Protein AF-A0A0S4VU26-F1 (afdb_monomer_lite)

Secondary structure (DSSP, 8-state):
------------PPPHHHHHHS-TTSPEEPBPTT--SBPPPEEEEEEETTEEEEEEEETTEE-HHHHHHHHH-TT-EEEE------

Structure (mmCIF, N/CA/C/O backbone):
data_AF-A0A0S4VU26-F1
#
_entry.id   AF-A0A0S4VU26-F1
#
loop_
_atom_site.group_PDB
_atom_site.id
_atom_site.type_symbol
_atom_site.label_atom_id
_atom_site.label_alt_id
_atom_site.label_comp_id
_atom_site.label_asym_id
_atom_site.label_entity_id
_atom_site.label_seq_id
_atom_site.pdbx_PDB_ins_code
_atom_site.Cartn_x
_atom_site.Cartn_y
_atom_site.Cartn_z
_atom_site.occupancy
_atom_site.B_iso_or_equiv
_atom_site.auth_seq_id
_atom_site.auth_comp_id
_atom_site.auth_asym_id
_atom_site.auth_atom_id
_atom_site.pdbx_PDB_model_num
ATOM 1 N N . MET A 1 1 ? 38.678 -19.430 -16.861 1.00 37.62 1 MET A N 1
ATOM 2 C CA . MET A 1 1 ? 38.069 -18.678 -15.749 1.00 37.62 1 MET A CA 1
ATOM 3 C C . MET A 1 1 ? 36.743 -18.181 -16.267 1.00 37.62 1 MET A C 1
ATOM 5 O O . MET A 1 1 ? 36.708 -17.200 -16.997 1.00 37.62 1 MET A O 1
ATOM 9 N N . ASP A 1 2 ? 35.694 -18.941 -16.008 1.00 40.75 2 ASP A N 1
ATOM 10 C CA . ASP A 1 2 ? 34.330 -18.604 -16.391 1.00 40.75 2 ASP A CA 1
ATOM 11 C C . ASP A 1 2 ? 33.839 -17.453 -15.501 1.00 40.75 2 ASP A C 1
ATOM 13 O O . ASP A 1 2 ? 34.029 -17.519 -14.279 1.00 40.75 2 ASP A O 1
ATOM 17 N N . PRO A 1 3 ? 33.243 -16.383 -16.053 1.00 50.47 3 PRO A N 1
ATOM 18 C CA . PRO A 1 3 ? 32.584 -15.395 -15.224 1.00 50.47 3 PRO A CA 1
ATOM 19 C C . PRO A 1 3 ? 31.340 -16.058 -14.635 1.00 50.47 3 PRO A C 1
ATOM 21 O O . PRO A 1 3 ? 30.409 -16.431 -15.346 1.00 50.47 3 PRO A O 1
ATOM 24 N N . LYS A 1 4 ? 31.360 -16.246 -13.316 1.00 42.28 4 LYS A N 1
ATOM 25 C CA . LYS A 1 4 ? 30.196 -16.622 -12.518 1.00 42.28 4 LYS A CA 1
ATOM 26 C C . LYS A 1 4 ? 29.149 -15.533 -12.748 1.00 42.28 4 LYS A C 1
ATOM 28 O O . LYS A 1 4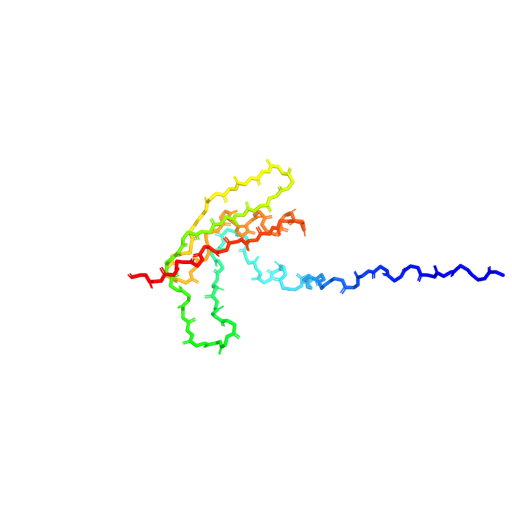 ? 29.321 -14.416 -12.271 1.00 42.28 4 LYS A O 1
ATOM 33 N N . THR A 1 5 ? 28.129 -15.842 -13.543 1.00 43.91 5 THR A N 1
ATOM 34 C CA . THR A 1 5 ? 26.925 -15.025 -13.665 1.00 43.91 5 THR A CA 1
ATOM 35 C C . THR A 1 5 ? 26.369 -14.854 -12.261 1.00 43.91 5 THR A C 1
ATOM 37 O O . THR A 1 5 ? 25.929 -15.820 -11.636 1.00 43.91 5 THR A O 1
ATOM 40 N N . ASP A 1 6 ? 26.501 -13.636 -11.749 1.00 42.97 6 ASP A N 1
ATOM 41 C CA . ASP A 1 6 ? 25.828 -13.175 -10.551 1.00 42.97 6 ASP A CA 1
ATOM 42 C C . ASP A 1 6 ? 24.335 -13.385 -10.814 1.00 42.97 6 ASP A C 1
ATOM 44 O O . ASP A 1 6 ? 23.778 -12.826 -11.762 1.00 42.97 6 ASP A O 1
ATOM 48 N N . GLN A 1 7 ? 23.730 -14.325 -10.088 1.00 44.22 7 GLN A N 1
ATOM 49 C CA . GLN A 1 7 ? 22.290 -14.532 -10.114 1.00 44.22 7 GLN A CA 1
ATOM 50 C C . GLN A 1 7 ? 21.681 -13.274 -9.511 1.00 44.22 7 GLN A C 1
ATOM 52 O O . GLN A 1 7 ? 21.535 -13.167 -8.298 1.00 44.22 7 GLN A O 1
ATOM 57 N N . GLN A 1 8 ? 21.403 -12.313 -10.388 1.00 39.53 8 GLN A N 1
ATOM 58 C CA . GLN A 1 8 ? 20.535 -11.184 -10.137 1.00 39.53 8 GLN A CA 1
ATOM 59 C C . GLN A 1 8 ? 19.256 -11.783 -9.559 1.00 39.53 8 GLN A C 1
ATOM 61 O O . GLN A 1 8 ? 18.560 -12.520 -10.255 1.00 39.53 8 GLN A O 1
ATOM 66 N N . GLU A 1 9 ? 19.056 -11.597 -8.253 1.00 39.06 9 GLU A N 1
ATOM 67 C CA . GLU A 1 9 ? 17.927 -12.158 -7.525 1.00 39.06 9 GLU A CA 1
ATOM 68 C C . GLU A 1 9 ? 16.659 -11.835 -8.311 1.00 39.06 9 GLU A C 1
ATOM 70 O O . GLU A 1 9 ? 16.317 -10.663 -8.485 1.00 39.06 9 GLU A O 1
ATOM 75 N N . ASP A 1 10 ? 16.022 -12.886 -8.833 1.00 44.66 10 ASP A N 1
ATOM 76 C CA . ASP A 1 10 ? 14.748 -12.876 -9.550 1.00 44.66 10 ASP A CA 1
ATOM 77 C C . ASP A 1 10 ? 13.670 -12.481 -8.535 1.00 44.66 10 ASP A C 1
ATOM 79 O O . ASP A 1 10 ? 12.938 -13.285 -7.954 1.00 44.66 10 ASP A O 1
ATOM 83 N N . ARG A 1 11 ? 13.707 -11.205 -8.165 1.00 48.03 11 ARG A N 1
ATOM 84 C CA . ARG A 1 11 ? 12.748 -10.570 -7.286 1.00 48.03 11 ARG A CA 1
ATOM 85 C C . ARG A 1 11 ? 11.491 -10.430 -8.138 1.00 48.03 11 ARG A C 1
ATOM 87 O O . ARG A 1 11 ? 11.608 -9.968 -9.269 1.00 48.03 11 ARG A O 1
ATOM 94 N N . PRO A 1 12 ? 10.311 -10.842 -7.651 1.00 48.06 12 PRO A N 1
ATOM 95 C CA . PRO A 1 12 ? 9.122 -10.892 -8.486 1.00 48.06 12 PRO A CA 1
ATOM 96 C C . PRO A 1 12 ? 8.758 -9.474 -8.935 1.00 48.06 12 PRO A C 1
ATOM 98 O O . PRO A 1 12 ? 8.146 -8.713 -8.186 1.00 48.06 12 PRO A O 1
ATOM 101 N N . GLU A 1 13 ? 9.156 -9.107 -10.153 1.00 53.91 13 GLU A N 1
ATOM 102 C CA . GLU A 1 13 ? 8.631 -7.935 -10.834 1.00 53.91 13 GLU A CA 1
ATOM 103 C C . GLU A 1 13 ? 7.151 -8.214 -11.087 1.00 53.91 13 GLU A C 1
ATOM 105 O O . GLU A 1 13 ? 6.775 -9.183 -11.755 1.00 53.91 13 GLU A O 1
ATOM 110 N N . LEU A 1 14 ? 6.291 -7.392 -10.485 1.00 58.50 14 LEU A N 1
ATOM 111 C CA . LEU A 1 14 ? 4.859 -7.448 -10.742 1.00 58.50 14 LEU A CA 1
ATOM 112 C C . LEU A 1 14 ? 4.658 -7.349 -12.254 1.00 58.50 14 LEU A C 1
ATOM 114 O O . LEU A 1 14 ? 5.135 -6.411 -12.890 1.00 58.50 14 LEU A O 1
ATOM 118 N N . SER A 1 15 ? 3.978 -8.335 -12.841 1.00 54.16 15 SER A N 1
ATOM 119 C CA . SER A 1 15 ? 3.802 -8.368 -14.290 1.00 54.16 15 SER A CA 1
ATOM 120 C C . SER A 1 15 ? 3.134 -7.073 -14.771 1.00 54.16 15 SER A C 1
ATOM 122 O O . SER A 1 15 ? 2.236 -6.575 -14.089 1.00 54.16 15 SER A O 1
ATOM 124 N N . PRO A 1 16 ? 3.475 -6.556 -15.964 1.00 57.75 16 PRO A N 1
ATOM 125 C CA . PRO A 1 16 ? 2.873 -5.334 -16.497 1.00 57.75 16 PRO A CA 1
ATOM 126 C C . PRO A 1 16 ? 1.341 -5.362 -16.493 1.00 57.75 16 PRO A C 1
ATOM 128 O O . PRO A 1 16 ? 0.716 -4.352 -16.224 1.00 57.75 16 PRO A O 1
ATOM 131 N N . ALA A 1 17 ? 0.730 -6.534 -16.697 1.00 52.94 17 ALA A N 1
ATOM 132 C CA . ALA A 1 17 ? -0.719 -6.722 -16.614 1.00 52.94 17 ALA A CA 1
ATOM 133 C C . ALA A 1 17 ? -1.294 -6.536 -15.197 1.00 52.94 17 ALA A C 1
ATOM 135 O O . ALA A 1 17 ? -2.428 -6.096 -15.055 1.00 52.94 17 ALA A O 1
ATOM 136 N N . VAL A 1 18 ? -0.530 -6.860 -14.148 1.00 58.38 18 VAL A N 1
ATOM 137 C CA . VAL A 1 18 ? -0.909 -6.594 -12.752 1.00 58.38 18 VAL A CA 1
ATOM 138 C C . VAL A 1 18 ? -0.823 -5.096 -12.483 1.00 58.38 18 VAL A C 1
ATOM 140 O O . VAL A 1 18 ? -1.753 -4.530 -11.922 1.00 58.38 18 VAL A O 1
ATOM 143 N N . VAL A 1 19 ? 0.240 -4.441 -12.955 1.00 62.72 19 VAL A N 1
ATOM 144 C CA . VAL A 1 19 ? 0.391 -2.980 -12.863 1.00 62.72 19 VAL A CA 1
ATOM 145 C C . VAL A 1 19 ? -0.714 -2.248 -13.638 1.00 62.72 19 VAL A C 1
ATOM 147 O O . VAL A 1 19 ? -1.226 -1.250 -13.148 1.00 62.72 19 VAL A O 1
ATOM 150 N N . ASP A 1 20 ? -1.117 -2.756 -14.804 1.00 57.88 20 ASP A N 1
ATOM 151 C CA . ASP A 1 20 ? -2.189 -2.188 -15.637 1.00 57.88 20 ASP A CA 1
ATOM 152 C C . ASP A 1 20 ? -3.588 -2.440 -15.040 1.00 57.88 20 ASP A C 1
ATOM 154 O O . ASP A 1 20 ? -4.466 -1.580 -15.094 1.00 57.88 20 ASP A O 1
ATOM 158 N N . ALA A 1 21 ? -3.786 -3.598 -14.393 1.00 61.38 21 ALA A N 1
ATOM 159 C CA . ALA A 1 21 ? -5.010 -3.916 -13.656 1.00 61.38 21 ALA A CA 1
ATOM 160 C C . ALA A 1 21 ? -5.153 -3.104 -12.355 1.00 61.38 21 ALA A C 1
ATOM 162 O O . ALA A 1 21 ? -6.278 -2.854 -11.910 1.00 61.38 21 ALA A O 1
ATOM 163 N N . LEU A 1 22 ? -4.040 -2.667 -11.754 1.00 67.38 22 LEU A N 1
ATOM 164 C CA . LEU A 1 22 ? -4.033 -1.678 -10.679 1.00 67.38 22 LEU A CA 1
ATOM 165 C C . LEU A 1 22 ? -4.355 -0.292 -11.257 1.00 67.38 22 LEU A C 1
ATOM 167 O O . LEU A 1 22 ? -3.483 0.470 -11.677 1.00 67.38 22 LEU A O 1
ATOM 171 N N . LYS A 1 23 ? -5.638 0.063 -11.252 1.00 65.75 23 LYS A N 1
ATOM 172 C CA . LYS A 1 23 ? -6.079 1.398 -11.657 1.00 65.75 23 LYS A CA 1
ATOM 173 C C . LYS A 1 23 ? -5.475 2.458 -10.736 1.00 65.75 23 LYS A C 1
ATOM 175 O O . LYS A 1 23 ? -5.732 2.490 -9.534 1.00 65.75 23 LYS A O 1
ATOM 180 N N . ARG A 1 24 ? -4.682 3.355 -11.323 1.00 66.44 24 ARG A N 1
ATOM 181 C CA . ARG A 1 24 ? -4.110 4.509 -10.617 1.00 66.44 24 ARG A CA 1
ATOM 182 C C . ARG A 1 24 ? -5.221 5.375 -10.024 1.00 66.44 24 ARG A C 1
ATOM 184 O O . ARG A 1 24 ? -6.212 5.654 -10.696 1.00 66.44 24 ARG A O 1
ATOM 191 N N . GLY A 1 25 ? -5.034 5.796 -8.777 1.00 69.69 25 GLY A N 1
ATOM 192 C CA . GLY A 1 25 ? -6.009 6.595 -8.035 1.00 69.69 25 GLY A CA 1
ATOM 193 C C . GLY A 1 25 ? -7.178 5.804 -7.436 1.00 69.69 25 GLY A C 1
ATOM 194 O O . GLY A 1 25 ? -7.993 6.405 -6.738 1.00 69.69 25 GLY A O 1
ATOM 195 N N . GLU A 1 26 ? -7.266 4.487 -7.654 1.00 73.12 26 GLU A N 1
ATOM 196 C CA . GLU A 1 26 ? -8.221 3.638 -6.937 1.00 73.12 26 GLU A CA 1
ATOM 197 C C . GLU A 1 26 ? -7.582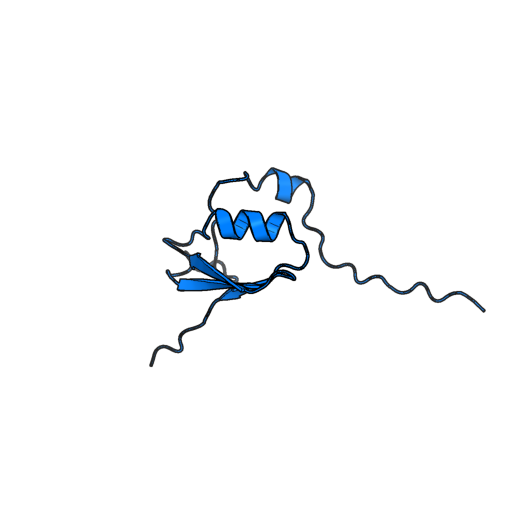 3.009 -5.687 1.00 73.12 26 GLU A C 1
ATOM 199 O O . GLU A 1 26 ? -6.385 2.704 -5.674 1.00 73.12 26 GLU A O 1
ATOM 204 N N . PRO A 1 27 ? -8.364 2.819 -4.611 1.00 73.38 27 PRO A N 1
ATOM 205 C CA . PRO A 1 27 ? -7.898 2.097 -3.437 1.00 73.38 27 PRO A CA 1
ATOM 206 C C . PRO A 1 27 ? -7.589 0.635 -3.774 1.00 73.38 27 PRO A C 1
ATOM 208 O O . PRO A 1 27 ? -8.295 -0.008 -4.554 1.00 73.38 27 PRO A O 1
ATOM 211 N N . LEU A 1 28 ? -6.564 0.080 -3.128 1.00 82.50 28 LEU A N 1
ATOM 212 C CA . LEU A 1 28 ? -6.214 -1.332 -3.274 1.00 82.50 28 LEU A CA 1
ATOM 213 C C . LEU A 1 28 ? -6.860 -2.158 -2.163 1.00 82.50 28 LEU A C 1
ATOM 215 O O . LEU A 1 28 ? -6.642 -1.889 -0.982 1.00 82.50 28 LEU A O 1
ATOM 219 N N . TYR A 1 29 ? -7.604 -3.201 -2.527 1.00 81.88 29 TYR A N 1
ATOM 220 C CA . TYR A 1 29 ? -8.129 -4.156 -1.554 1.00 81.88 29 TYR A CA 1
ATOM 221 C C . TYR A 1 29 ? -7.001 -4.992 -0.950 1.00 81.88 29 TYR A C 1
ATOM 223 O O . TYR A 1 29 ? -6.263 -5.681 -1.654 1.00 81.88 29 TYR A O 1
ATOM 231 N N . VAL A 1 30 ? -6.897 -4.947 0.374 1.00 79.12 30 VAL A N 1
ATOM 232 C CA . VAL A 1 30 ? -5.950 -5.734 1.154 1.00 79.12 30 VAL A CA 1
ATOM 233 C C . VAL A 1 30 ? -6.699 -6.919 1.745 1.00 79.12 30 VAL A C 1
ATOM 235 O O . VAL A 1 30 ? -7.634 -6.762 2.533 1.00 79.12 30 VAL A O 1
ATOM 238 N N . VAL A 1 31 ? -6.269 -8.115 1.363 1.00 78.69 31 VAL A N 1
ATOM 239 C CA . VAL A 1 31 ? -6.763 -9.373 1.920 1.00 78.69 31 VAL A CA 1
ATOM 240 C C . VAL A 1 31 ? -5.733 -9.944 2.882 1.00 78.69 31 VAL A C 1
ATOM 242 O O . VAL A 1 31 ? -4.527 -9.785 2.687 1.00 78.69 31 VAL A O 1
ATOM 245 N N . ASP A 1 32 ? -6.209 -10.598 3.938 1.00 75.50 32 ASP A N 1
ATOM 246 C CA . ASP A 1 32 ? -5.328 -11.398 4.783 1.00 75.50 32 ASP A CA 1
ATOM 247 C C . ASP A 1 32 ? -4.685 -12.522 3.952 1.00 75.50 32 ASP A C 1
ATOM 249 O O . ASP A 1 32 ? -5.320 -13.072 3.051 1.00 75.50 32 ASP A O 1
ATOM 253 N N . ALA A 1 33 ? -3.434 -12.880 4.253 1.00 73.38 33 ALA A N 1
ATOM 254 C CA . ALA A 1 33 ? -2.685 -13.881 3.487 1.00 73.38 33 ALA A CA 1
ATOM 255 C C . ALA A 1 33 ? -3.346 -15.272 3.504 1.00 73.38 33 ALA A C 1
ATOM 257 O O . ALA A 1 33 ? -3.133 -16.068 2.592 1.00 73.38 33 ALA A O 1
ATOM 258 N N . LEU A 1 34 ? -4.163 -15.563 4.521 1.00 75.94 34 LEU A N 1
ATOM 259 C CA . LEU A 1 34 ? -4.940 -16.798 4.611 1.00 75.94 34 LEU A CA 1
ATOM 260 C C . LEU A 1 34 ? -6.294 -16.696 3.886 1.00 75.94 34 LEU A C 1
ATOM 262 O O . LEU A 1 34 ? -7.072 -17.644 3.908 1.00 75.94 34 LEU A O 1
ATOM 266 N N . GLY A 1 35 ? -6.608 -15.551 3.274 1.00 70.00 35 GLY A N 1
ATOM 267 C CA . GLY A 1 35 ? -7.878 -15.300 2.589 1.00 70.00 35 GLY A CA 1
ATOM 268 C C . GLY A 1 35 ? -9.084 -15.211 3.528 1.00 70.00 35 GLY A C 1
ATOM 269 O O . GLY A 1 35 ? -10.222 -15.242 3.067 1.00 70.00 35 GLY A O 1
ATOM 270 N N . ASN A 1 36 ? -8.856 -15.094 4.839 1.00 71.44 36 ASN A N 1
ATOM 271 C CA . ASN A 1 36 ? -9.900 -15.211 5.862 1.00 71.44 36 ASN A CA 1
ATOM 272 C C . ASN A 1 36 ? -10.852 -14.005 5.943 1.00 71.44 36 ASN A C 1
ATOM 274 O O . ASN A 1 36 ? -11.826 -14.047 6.694 1.00 71.44 36 ASN A O 1
ATOM 278 N N . GLY A 1 37 ? -10.590 -12.929 5.198 1.00 70.31 37 GLY A N 1
ATOM 279 C CA . GLY A 1 37 ? -11.494 -11.789 5.108 1.00 70.31 37 GLY A CA 1
ATOM 280 C C . GLY A 1 37 ? -10.801 -10.442 4.949 1.00 70.31 37 GLY A C 1
ATOM 281 O O . GLY A 1 37 ? -9.621 -10.342 4.609 1.00 70.31 37 GLY A O 1
ATOM 282 N N . VAL A 1 38 ? -11.600 -9.402 5.188 1.00 75.69 38 VAL A N 1
ATOM 283 C CA . VAL A 1 38 ? -11.220 -7.989 5.115 1.00 75.69 38 VAL A CA 1
ATOM 284 C C . VAL A 1 38 ? -10.195 -7.682 6.205 1.00 75.69 38 VAL A C 1
ATOM 286 O O . VAL A 1 38 ? -10.439 -7.944 7.385 1.00 75.69 38 VAL A O 1
ATOM 289 N N . VAL A 1 39 ? -9.051 -7.112 5.821 1.00 82.06 39 VAL A N 1
ATOM 290 C CA . VAL A 1 39 ? -8.046 -6.663 6.791 1.00 82.06 39 VAL A CA 1
ATOM 291 C C . VAL A 1 39 ? -8.634 -5.533 7.644 1.00 82.06 39 VAL A C 1
ATOM 293 O O . VAL A 1 39 ? -9.151 -4.565 7.083 1.00 82.06 39 VAL A O 1
ATOM 296 N N . PRO A 1 40 ? -8.563 -5.621 8.987 1.00 83.81 40 PRO A N 1
ATOM 297 C CA . PRO A 1 40 ? -9.159 -4.610 9.844 1.00 83.81 40 PRO A CA 1
ATOM 298 C C . PRO A 1 40 ? -8.414 -3.283 9.745 1.00 83.81 40 PRO A C 1
ATOM 300 O O . PRO A 1 40 ? -7.192 -3.245 9.526 1.00 83.81 40 PRO A O 1
ATOM 303 N N . ASP A 1 41 ? -9.170 -2.213 9.980 1.00 88.94 41 ASP A N 1
ATOM 304 C CA . ASP A 1 41 ? -8.689 -0.840 9.937 1.00 88.94 41 ASP A CA 1
ATOM 305 C C . ASP A 1 41 ? -7.439 -0.680 10.791 1.00 88.94 41 ASP A C 1
ATOM 307 O O . ASP A 1 41 ? -7.389 -1.059 11.968 1.00 88.94 41 ASP A O 1
ATOM 311 N N . SER A 1 42 ? -6.381 -0.175 10.170 1.00 87.44 42 SER A N 1
ATOM 312 C CA . SER A 1 42 ? -5.084 -0.093 10.827 1.00 87.44 42 SER A CA 1
ATOM 313 C C . SER A 1 42 ? -4.185 0.956 10.188 1.00 87.44 42 SER A C 1
ATOM 315 O O . SER A 1 42 ? -4.207 1.122 8.967 1.00 87.44 42 SER A O 1
ATOM 317 N N . PRO A 1 43 ? -3.362 1.644 11.000 1.00 90.06 43 PRO A N 1
ATOM 318 C CA . PRO A 1 43 ? -2.334 2.520 10.473 1.00 90.06 43 PRO A CA 1
ATOM 319 C C . PRO A 1 43 ? -1.241 1.692 9.793 1.00 90.06 43 PRO A C 1
ATOM 321 O O . PRO A 1 43 ? -0.829 0.632 10.289 1.00 90.06 43 PRO A O 1
ATOM 324 N N . VAL A 1 44 ? -0.745 2.214 8.680 1.00 90.06 44 VAL A N 1
ATOM 325 C CA . VAL A 1 44 ? 0.358 1.646 7.905 1.00 90.06 44 VAL A CA 1
ATOM 326 C C . VAL A 1 44 ? 1.386 2.730 7.600 1.00 90.06 44 VAL A C 1
ATOM 328 O O . VAL A 1 44 ? 1.054 3.909 7.501 1.00 90.06 44 VAL A O 1
ATOM 331 N N . THR A 1 45 ? 2.640 2.329 7.448 1.00 92.56 45 THR A N 1
ATOM 332 C CA . THR A 1 45 ? 3.736 3.215 7.056 1.00 92.56 45 THR A CA 1
ATOM 333 C C . THR A 1 45 ? 4.296 2.736 5.728 1.00 92.56 45 THR A C 1
ATOM 335 O O . THR A 1 45 ? 4.663 1.570 5.611 1.00 92.56 45 THR A O 1
ATOM 338 N N . VAL A 1 46 ? 4.383 3.622 4.740 1.00 91.00 46 VAL A N 1
ATOM 339 C CA . VAL A 1 46 ? 5.144 3.386 3.511 1.00 91.00 46 VAL A CA 1
ATOM 340 C C . VAL A 1 46 ? 6.536 3.970 3.712 1.00 91.00 46 VAL A C 1
ATOM 342 O O . VAL A 1 46 ? 6.681 5.164 3.972 1.00 91.00 46 VAL A O 1
ATOM 345 N N . VAL A 1 47 ? 7.552 3.120 3.631 1.00 91.50 47 VAL A N 1
ATOM 346 C CA . VAL A 1 4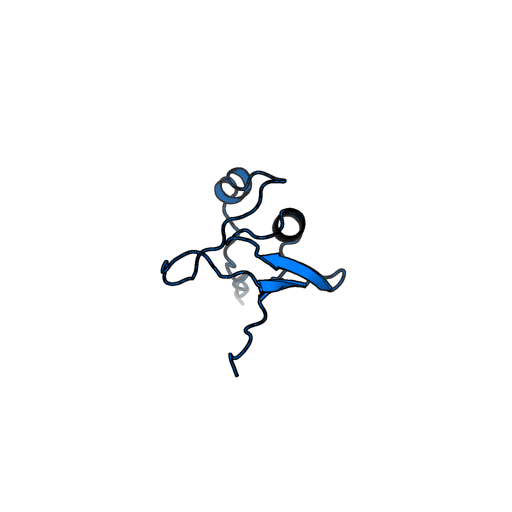7 ? 8.964 3.496 3.729 1.00 91.50 47 VAL A CA 1
ATOM 347 C C . VAL A 1 47 ? 9.538 3.539 2.322 1.00 91.50 47 VAL A C 1
ATOM 349 O O . VAL A 1 47 ? 9.417 2.560 1.592 1.00 91.50 47 VAL A O 1
ATOM 352 N N . THR A 1 48 ? 10.153 4.658 1.960 1.00 91.06 48 THR A N 1
ATOM 353 C CA . THR A 1 48 ? 10.798 4.907 0.659 1.00 91.06 48 THR A CA 1
ATOM 354 C C . THR A 1 48 ? 12.228 5.400 0.873 1.00 91.06 48 THR A C 1
ATOM 356 O O . THR A 1 48 ? 12.619 5.722 1.999 1.00 91.06 48 THR A O 1
ATOM 359 N N . ASP A 1 49 ? 12.991 5.554 -0.207 1.00 89.06 49 ASP A N 1
ATOM 360 C CA . ASP A 1 49 ? 14.282 6.257 -0.194 1.00 89.06 49 ASP A CA 1
ATOM 361 C C . ASP A 1 49 ? 14.159 7.732 0.249 1.00 89.06 49 ASP A C 1
ATOM 363 O O . ASP A 1 49 ? 15.091 8.302 0.820 1.00 89.06 49 ASP A O 1
ATOM 367 N N . LYS A 1 50 ? 12.987 8.339 0.029 1.00 88.81 50 LYS A N 1
ATOM 368 C CA . LYS A 1 50 ? 12.667 9.738 0.367 1.00 88.81 50 LYS A CA 1
ATOM 369 C C . LYS A 1 50 ? 12.165 9.927 1.798 1.00 88.81 50 LYS A C 1
ATOM 371 O O . LYS A 1 50 ? 11.990 11.069 2.225 1.00 88.81 50 LYS A O 1
ATOM 376 N N . GLY A 1 51 ? 11.933 8.839 2.532 1.00 91.56 51 GLY A N 1
ATOM 377 C CA . GLY A 1 51 ? 11.483 8.860 3.921 1.00 91.56 51 GLY A CA 1
ATOM 378 C C . GLY A 1 51 ? 10.269 7.976 4.197 1.00 91.56 51 GLY A C 1
ATOM 379 O O . GLY A 1 51 ? 9.874 7.137 3.385 1.00 91.56 51 GLY A O 1
ATOM 380 N N . GLU A 1 52 ? 9.693 8.175 5.382 1.00 94.12 52 GLU A N 1
ATOM 381 C CA . GLU A 1 52 ? 8.557 7.414 5.902 1.00 94.12 52 GLU A CA 1
ATOM 382 C C . GLU A 1 52 ? 7.268 8.239 5.855 1.00 94.12 52 GLU A C 1
ATOM 384 O O . GLU A 1 52 ? 7.216 9.369 6.348 1.00 94.12 52 GLU A O 1
ATOM 389 N N . PHE A 1 53 ? 6.205 7.645 5.317 1.00 92.44 53 PHE A N 1
ATOM 390 C CA . PHE A 1 53 ? 4.899 8.278 5.148 1.00 92.44 53 PHE A CA 1
ATOM 391 C C . PHE A 1 53 ? 3.810 7.430 5.810 1.00 92.44 53 PHE A C 1
ATOM 393 O O . PHE A 1 53 ? 3.761 6.215 5.621 1.00 92.44 53 PHE A O 1
ATOM 400 N N . GLN A 1 54 ? 2.935 8.055 6.602 1.00 93.31 54 GLN A N 1
ATOM 401 C CA . GLN A 1 54 ? 1.847 7.358 7.296 1.00 93.31 54 GLN A CA 1
ATOM 402 C C . GLN A 1 54 ? 0.541 7.415 6.507 1.00 93.31 54 GLN A C 1
ATOM 404 O O . GLN A 1 54 ? 0.118 8.481 6.066 1.00 93.31 54 GLN A O 1
ATOM 409 N N . TYR A 1 55 ? -0.119 6.264 6.422 1.00 92.12 55 TYR A N 1
ATOM 410 C CA . TYR A 1 55 ? -1.415 6.066 5.782 1.00 92.12 55 TYR A CA 1
ATOM 411 C C . TYR A 1 55 ? -2.283 5.128 6.621 1.00 92.12 55 TYR A C 1
ATOM 413 O O . TYR A 1 55 ? -1.885 4.670 7.696 1.00 92.12 55 TYR A O 1
ATOM 421 N N . ASN A 1 56 ? -3.477 4.813 6.122 1.00 90.50 56 ASN A N 1
ATOM 422 C CA . ASN A 1 56 ? -4.387 3.882 6.772 1.00 90.50 56 ASN A CA 1
ATOM 423 C C . ASN A 1 56 ? -4.899 2.831 5.790 1.00 90.50 56 ASN A C 1
ATOM 425 O O . ASN A 1 56 ? -5.098 3.100 4.605 1.00 90.50 56 ASN A O 1
ATOM 429 N N . ILE A 1 57 ? -5.163 1.644 6.325 1.00 89.19 57 ILE A N 1
ATOM 430 C CA . ILE A 1 57 ? -6.131 0.719 5.749 1.00 89.19 57 ILE A CA 1
ATOM 431 C C . ILE A 1 57 ? -7.482 1.071 6.367 1.00 89.19 57 ILE A C 1
ATOM 433 O O . ILE A 1 57 ? -7.591 1.098 7.594 1.00 89.19 57 ILE A O 1
ATOM 437 N N . THR A 1 58 ? -8.484 1.337 5.531 1.00 88.75 58 THR A N 1
ATOM 438 C CA . THR A 1 58 ? -9.862 1.629 5.955 1.00 88.75 58 THR A CA 1
ATOM 439 C C . THR A 1 58 ? -10.819 0.722 5.200 1.00 88.75 58 THR A C 1
ATOM 441 O O . THR A 1 58 ? -10.774 0.669 3.975 1.00 88.75 58 THR A O 1
ATOM 444 N N . ASN A 1 59 ? -11.680 -0.005 5.905 1.00 87.56 59 ASN A N 1
ATOM 445 C CA . ASN A 1 59 ? -12.591 -0.999 5.343 1.00 87.56 59 ASN A CA 1
ATOM 446 C C . ASN A 1 59 ? -11.877 -1.987 4.390 1.00 87.56 59 ASN A C 1
ATOM 448 O O . ASN A 1 59 ? -12.332 -2.240 3.272 1.00 87.56 59 ASN A O 1
ATOM 452 N N . GLY A 1 60 ? -10.697 -2.466 4.809 1.00 85.56 60 GLY A N 1
ATOM 453 C CA . GLY A 1 60 ? -9.824 -3.354 4.028 1.00 85.56 60 GLY A CA 1
ATOM 454 C C . GLY A 1 60 ? -9.239 -2.759 2.752 1.00 85.56 60 GLY A C 1
ATOM 455 O O . GLY A 1 60 ? -8.770 -3.507 1.901 1.00 85.56 60 GLY A O 1
ATOM 456 N N . GLN A 1 61 ? -9.267 -1.439 2.597 1.00 88.44 61 GLN A N 1
ATOM 457 C CA . GLN A 1 61 ? -8.704 -0.740 1.450 1.00 88.44 61 GLN A CA 1
ATOM 458 C C . GLN A 1 61 ? -7.505 0.098 1.875 1.00 88.44 61 GLN A C 1
ATOM 460 O O . GLN A 1 61 ? -7.593 0.873 2.828 1.00 88.44 61 GLN A O 1
ATOM 465 N N . LEU A 1 62 ? -6.388 -0.064 1.170 1.00 88.81 62 LEU A N 1
ATOM 466 C CA . LEU A 1 62 ? -5.214 0.785 1.318 1.00 88.81 62 LEU A CA 1
ATOM 467 C C . LEU A 1 62 ? -5.465 2.138 0.646 1.00 88.81 62 LEU A C 1
ATOM 469 O O . LEU A 1 62 ? -5.997 2.193 -0.464 1.00 88.81 62 LEU A O 1
ATOM 473 N N . ASP A 1 63 ? -5.050 3.207 1.325 1.00 88.69 63 ASP A N 1
ATOM 474 C CA . ASP A 1 63 ? -5.110 4.577 0.819 1.00 88.69 63 ASP A CA 1
ATOM 475 C C . ASP A 1 63 ? -4.532 4.692 -0.613 1.00 88.69 63 ASP A C 1
ATOM 477 O O . ASP A 1 63 ? -3.406 4.236 -0.845 1.00 88.69 63 ASP A O 1
ATOM 481 N N . PRO A 1 64 ? -5.253 5.305 -1.574 1.00 88.12 64 PRO A N 1
ATOM 482 C CA . PRO A 1 64 ? -4.785 5.435 -2.953 1.00 88.12 64 PRO A CA 1
ATOM 483 C C . PRO A 1 64 ? -3.419 6.117 -3.083 1.00 88.12 64 PRO A C 1
ATOM 485 O O . PRO A 1 64 ? -2.620 5.716 -3.927 1.00 88.12 64 PRO A O 1
ATOM 488 N N . ALA A 1 65 ? -3.102 7.098 -2.232 1.00 89.12 65 ALA A N 1
ATOM 489 C CA . ALA A 1 65 ? -1.806 7.772 -2.279 1.00 89.12 65 ALA A CA 1
ATOM 490 C C . ALA A 1 65 ? -0.664 6.831 -1.849 1.00 89.12 65 ALA A C 1
ATOM 492 O O . ALA A 1 65 ? 0.436 6.902 -2.394 1.00 89.12 65 ALA A O 1
ATOM 493 N N . ALA A 1 66 ? -0.923 5.903 -0.921 1.00 88.06 66 ALA A N 1
ATOM 494 C CA . ALA A 1 66 ? 0.039 4.858 -0.573 1.00 88.06 66 ALA A CA 1
ATOM 495 C C . ALA A 1 66 ? 0.260 3.886 -1.743 1.00 88.06 66 ALA A C 1
ATOM 497 O O . ALA A 1 66 ? 1.396 3.501 -2.018 1.00 88.06 66 ALA A O 1
ATOM 498 N N . VAL A 1 67 ? -0.815 3.518 -2.453 1.00 87.00 67 VAL A N 1
ATOM 499 C CA . VAL A 1 67 ? -0.751 2.660 -3.650 1.00 87.00 67 VAL A CA 1
ATOM 500 C C . VAL A 1 67 ? 0.079 3.324 -4.746 1.00 87.00 67 VAL A C 1
ATOM 502 O O . VAL A 1 67 ? 0.937 2.674 -5.340 1.00 87.00 67 VAL A O 1
ATOM 505 N N . GLU A 1 68 ? -0.119 4.621 -4.986 1.00 87.75 68 GLU A N 1
ATOM 506 C CA . GLU A 1 68 ? 0.666 5.364 -5.975 1.00 87.75 68 GLU A CA 1
ATOM 507 C C . GLU A 1 68 ? 2.159 5.373 -5.648 1.00 87.75 68 GLU A C 1
ATOM 509 O O . GLU A 1 68 ? 2.978 5.221 -6.553 1.00 87.75 68 GLU A O 1
ATOM 514 N N . ILE A 1 69 ? 2.538 5.512 -4.377 1.00 87.62 69 ILE A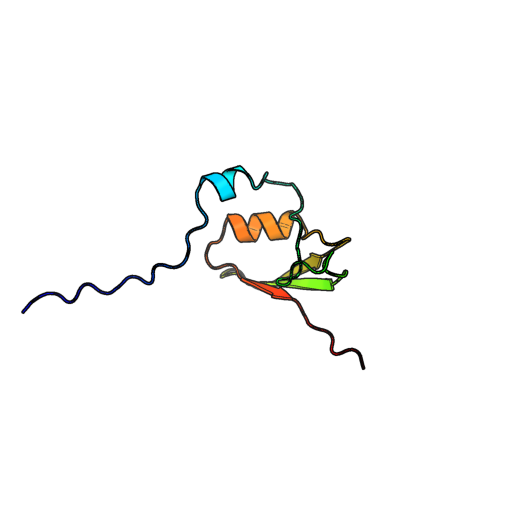 N 1
ATOM 515 C CA . ILE A 1 69 ? 3.951 5.447 -3.987 1.00 87.62 69 ILE A CA 1
ATOM 516 C C . ILE A 1 69 ? 4.513 4.047 -4.243 1.00 87.62 69 ILE A C 1
ATOM 518 O O . ILE A 1 69 ? 5.558 3.929 -4.876 1.00 87.62 69 ILE A O 1
ATOM 522 N N . LEU A 1 70 ? 3.802 2.998 -3.822 1.00 86.25 70 LEU A N 1
ATOM 523 C CA . LEU A 1 70 ? 4.235 1.607 -4.005 1.00 86.25 70 LEU A CA 1
ATOM 524 C C . LEU A 1 70 ? 4.369 1.209 -5.483 1.00 86.25 70 LEU A C 1
ATOM 526 O O . LEU A 1 70 ? 5.220 0.396 -5.826 1.00 86.25 70 LEU A O 1
ATOM 530 N N . LEU A 1 71 ? 3.537 1.775 -6.360 1.00 85.06 71 LEU A N 1
ATOM 531 C CA . LEU A 1 71 ? 3.611 1.535 -7.803 1.00 85.06 71 LEU A CA 1
ATOM 532 C C . LEU A 1 71 ? 4.748 2.300 -8.488 1.00 85.06 71 LEU A C 1
ATOM 534 O O . LEU A 1 71 ? 5.264 1.837 -9.503 1.00 85.06 71 LEU A O 1
ATOM 538 N N . ASN A 1 72 ? 5.099 3.485 -7.982 1.00 86.31 72 ASN A N 1
ATOM 539 C CA . ASN A 1 72 ? 6.097 4.356 -8.608 1.00 86.31 72 ASN A CA 1
ATOM 540 C C . ASN A 1 72 ? 7.513 4.162 -8.047 1.00 86.31 72 ASN A C 1
ATOM 542 O O . ASN A 1 72 ? 8.475 4.557 -8.706 1.00 86.31 72 ASN A O 1
ATOM 546 N N . ASP A 1 73 ? 7.650 3.585 -6.853 1.00 84.81 73 ASP A N 1
ATOM 547 C CA . ASP A 1 73 ? 8.933 3.299 -6.218 1.00 84.81 73 ASP A CA 1
ATOM 548 C C .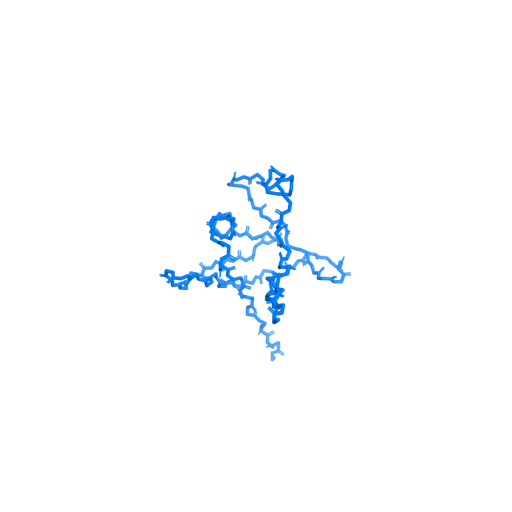 ASP A 1 73 ? 9.084 1.786 -5.953 1.00 84.81 73 ASP A C 1
ATOM 550 O O . ASP A 1 73 ? 8.484 1.260 -5.014 1.00 84.81 73 ASP A O 1
ATOM 554 N N . PRO A 1 74 ? 9.916 1.070 -6.736 1.00 81.31 74 PRO A N 1
ATOM 555 C CA . PRO A 1 74 ? 10.131 -0.369 -6.563 1.00 81.31 74 PRO A CA 1
ATOM 556 C C . PRO A 1 74 ? 10.872 -0.726 -5.262 1.00 81.31 74 PRO A C 1
ATOM 558 O O . PRO A 1 74 ? 10.938 -1.901 -4.884 1.00 81.31 74 PRO A O 1
ATOM 561 N N . HIS A 1 75 ? 11.450 0.261 -4.572 1.00 84.62 75 HIS A N 1
ATOM 562 C CA . HIS A 1 75 ? 12.085 0.087 -3.269 1.00 84.62 75 HIS A CA 1
ATOM 563 C C . HIS A 1 75 ? 11.153 0.428 -2.105 1.00 84.62 75 HIS A C 1
ATOM 565 O O . HIS A 1 75 ? 11.533 0.200 -0.953 1.00 84.62 75 HIS A O 1
ATOM 571 N N . ALA A 1 76 ? 9.940 0.912 -2.384 1.00 86.69 76 ALA A N 1
ATOM 572 C CA . ALA A 1 76 ? 8.976 1.217 -1.348 1.00 86.69 76 ALA A CA 1
ATOM 573 C C . ALA A 1 76 ? 8.501 -0.056 -0.635 1.00 86.69 76 ALA A C 1
ATOM 575 O O . ALA A 1 76 ? 8.196 -1.082 -1.249 1.00 86.69 76 ALA A O 1
ATOM 576 N N . VAL A 1 77 ? 8.405 0.022 0.690 1.00 87.31 77 VAL A N 1
ATOM 577 C CA . VAL A 1 77 ? 7.935 -1.071 1.548 1.00 87.31 77 VAL A CA 1
ATOM 578 C C . VAL A 1 77 ? 6.758 -0.592 2.383 1.00 87.31 77 VAL A C 1
ATOM 580 O O . VAL A 1 77 ? 6.821 0.457 3.019 1.00 87.31 77 VAL A O 1
ATOM 583 N N . LEU A 1 78 ? 5.687 -1.387 2.424 1.00 88.00 78 LEU A N 1
ATOM 584 C CA . LEU A 1 78 ? 4.540 -1.152 3.298 1.00 88.00 78 LEU A CA 1
ATOM 585 C C . LEU A 1 78 ? 4.708 -1.921 4.616 1.00 88.00 78 LEU A C 1
ATOM 587 O O . LEU A 1 78 ? 4.763 -3.150 4.632 1.00 88.00 78 LEU A O 1
ATOM 591 N N . LEU A 1 79 ? 4.732 -1.202 5.733 1.00 87.69 79 LEU A N 1
ATOM 592 C CA . LEU A 1 79 ? 4.778 -1.754 7.083 1.00 87.69 79 LEU A CA 1
ATOM 593 C C . LEU A 1 79 ? 3.430 -1.560 7.774 1.00 87.69 79 LEU A C 1
ATOM 595 O O . LEU A 1 79 ? 2.966 -0.438 7.974 1.00 87.69 79 LEU A O 1
ATOM 599 N N . ARG A 1 80 ? 2.812 -2.660 8.204 1.00 82.38 80 ARG A N 1
ATOM 600 C CA . ARG A 1 80 ? 1.594 -2.631 9.019 1.00 82.38 80 ARG A CA 1
ATOM 601 C C . ARG A 1 80 ? 1.947 -2.813 10.489 1.00 82.38 80 ARG A C 1
ATOM 603 O O . ARG A 1 80 ? 2.552 -3.818 10.866 1.00 82.38 80 ARG A O 1
ATOM 610 N N . ARG A 1 81 ? 1.535 -1.871 11.343 1.00 75.69 81 ARG A N 1
ATOM 611 C CA . ARG A 1 81 ? 1.693 -2.026 12.795 1.00 75.69 81 ARG A CA 1
ATOM 612 C C . ARG A 1 81 ? 0.698 -3.058 13.315 1.00 75.69 81 ARG A C 1
ATOM 614 O O . ARG A 1 81 ? -0.497 -2.789 13.414 1.00 75.69 81 ARG A O 1
ATOM 621 N N . TRP A 1 82 ? 1.206 -4.216 13.716 1.00 67.19 82 TRP A N 1
ATOM 622 C CA . TRP A 1 82 ? 0.453 -5.147 14.544 1.00 67.19 82 TRP A CA 1
ATOM 623 C C . TRP A 1 82 ? 0.332 -4.552 15.945 1.00 67.19 82 TRP A C 1
ATOM 625 O O . TRP A 1 82 ? 1.316 -4.475 16.681 1.00 67.19 82 TRP A O 1
ATOM 635 N N . ARG A 1 83 ? -0.868 -4.106 16.334 1.00 61.19 83 ARG A N 1
ATOM 636 C CA . ARG A 1 83 ? -1.140 -3.960 17.765 1.00 61.19 83 ARG A CA 1
ATOM 637 C C . ARG A 1 83 ? -1.252 -5.367 18.335 1.00 61.19 83 ARG A C 1
ATOM 639 O O . ARG A 1 83 ? -2.163 -6.099 17.956 1.00 61.19 83 ARG A O 1
ATOM 646 N N . LEU A 1 84 ? -0.360 -5.726 19.256 1.00 54.25 84 LEU A N 1
ATOM 647 C CA . LEU A 1 84 ? -0.690 -6.758 20.233 1.00 54.25 84 LEU A CA 1
ATOM 648 C C . LEU A 1 84 ? -1.943 -6.243 20.950 1.00 54.25 84 LEU A C 1
ATOM 650 O O . LEU A 1 84 ? -1.888 -5.177 21.566 1.00 54.25 84 LEU A O 1
ATOM 654 N N . GLN A 1 85 ? -3.077 -6.927 20.798 1.00 53.44 85 GLN A N 1
ATOM 655 C CA .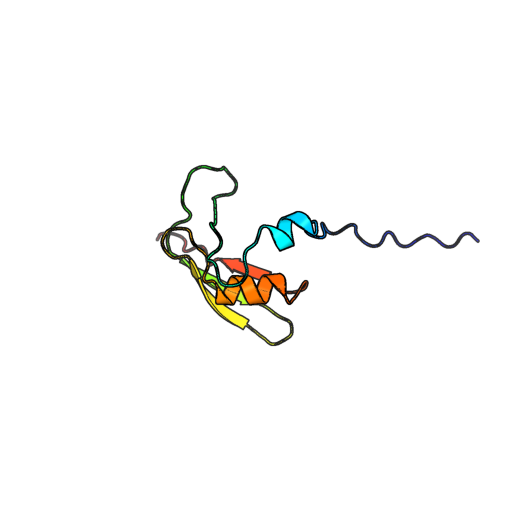 GLN A 1 85 ? -4.215 -6.683 21.676 1.00 53.44 85 GLN A CA 1
ATOM 656 C C . GLN A 1 85 ? -3.727 -6.990 23.096 1.00 53.44 85 GLN A C 1
ATOM 658 O O . GLN A 1 85 ? -3.418 -8.142 23.395 1.00 53.44 85 GLN A O 1
ATOM 663 N N . GLN A 1 86 ? -3.545 -5.949 23.909 1.00 48.22 86 GLN A N 1
ATOM 664 C CA . GLN A 1 86 ? -3.439 -6.083 25.359 1.00 48.22 86 GLN A CA 1
ATOM 665 C C . GLN A 1 86 ? -4.833 -5.982 25.955 1.00 48.22 86 GLN A C 1
ATOM 667 O O . GLN A 1 86 ? -5.614 -5.146 25.439 1.00 48.22 86 GLN A O 1
#

pLDDT: mean 73.89, std 17.0, range [37.62, 94.12]

Foldseek 3Di:
DDPDPDPPPPDPDDPVVNLVVPDQPDWDAAADPVNPDADDKFKKWKQAPVGIDIFIQDRRTTHNVSVVCVSVGVRIDIGTDDDPPD

Radius of gyration: 16.25 Å; chains: 1; bounding box: 51×28×42 Å

Sequence (86 aa):
MDPKTDQQEDRPELSPAVVDALKRGEPLYVVDALGNGVVPDSPVTVVTDKGEFQYNITNGQLDPAAVEILLNDPHAVLLRRWRLQQ

Organism: Ralstonia solanacearum (NCBI:txid305)